Protein AF-A0A5J4Q9B9-F1 (afdb_monomer)

Mean predicted aligned error: 14.21 Å

Foldseek 3Di:
DDDDADAPPAFDWAWDQDLVVRDIDIDGDPHGHHDDDDDDPPPPDCVLVDLDDDPPDCQCPQDVVCNNDDDDDDDDPDDQDCPDPVSVVVVVCLVQPPCCQDPSHDDDDDDDDDDDPPVCCRVCVRPPDPPDDDDDDPHCVRPPHD

pLDDT: mean 73.22, std 17.77, range [39.19, 94.81]

Sequence (146 aa):
MHRVNRSGIDFIKRLWYDKDNKKVTVLTTDHRITHVVGVDFNSLYPSVMSSEPHQFINYTRSSGTANGKMYMCGSQTGKIMGDTDHSKQTILRIINNKKRFTENGQLFIAEVKGHIDQNYINDFINFPPILRNYEFTTDERTIGSY

Structure (mmCIF, N/CA/C/O backbone):
data_AF-A0A5J4Q9B9-F1
#
_entry.id   AF-A0A5J4Q9B9-F1
#
loop_
_atom_site.group_PDB
_atom_site.id
_atom_site.type_symbol
_atom_site.label_atom_id
_atom_site.label_alt_id
_atom_site.label_comp_id
_atom_site.label_asym_id
_atom_site.label_entity_id
_atom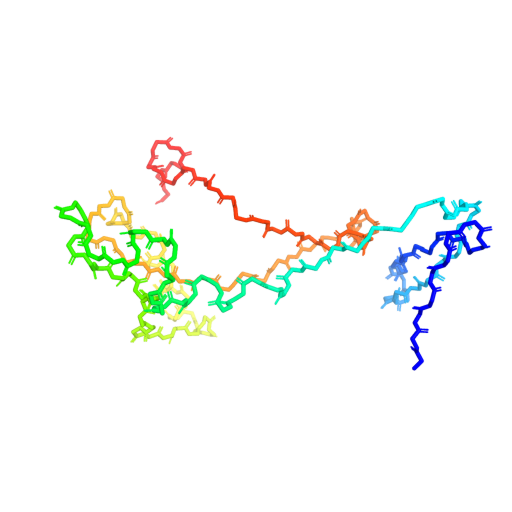_site.label_seq_id
_atom_site.pdbx_PDB_ins_code
_atom_site.Cartn_x
_atom_site.Cartn_y
_atom_site.Cartn_z
_atom_site.occupancy
_atom_site.B_iso_or_equiv
_atom_site.auth_seq_id
_atom_site.auth_comp_id
_atom_site.auth_asym_id
_atom_site.auth_atom_id
_atom_site.pdbx_PDB_model_num
ATOM 1 N N . MET A 1 1 ? 23.596 7.653 -6.089 1.00 39.19 1 MET A N 1
ATOM 2 C CA . MET A 1 1 ? 23.420 7.448 -7.544 1.00 39.19 1 MET A CA 1
ATOM 3 C C . MET A 1 1 ? 21.945 7.656 -7.865 1.00 39.19 1 MET A C 1
ATOM 5 O O . MET A 1 1 ? 21.128 6.861 -7.419 1.00 39.19 1 MET A O 1
ATOM 9 N N . HIS A 1 2 ? 21.585 8.756 -8.530 1.00 45.38 2 HIS A N 1
ATOM 10 C CA . HIS A 1 2 ? 20.193 9.033 -8.902 1.00 45.38 2 HIS A CA 1
ATOM 11 C C . HIS A 1 2 ? 19.848 8.292 -10.197 1.00 45.38 2 HIS A C 1
ATOM 13 O O . HIS A 1 2 ? 20.656 8.260 -11.123 1.00 45.38 2 HIS A O 1
ATOM 19 N N . ARG A 1 3 ? 18.660 7.680 -10.263 1.00 58.72 3 ARG A N 1
ATOM 20 C CA . ARG A 1 3 ? 18.129 7.154 -11.527 1.00 58.72 3 ARG A CA 1
ATOM 21 C C . ARG A 1 3 ? 17.675 8.337 -12.379 1.00 58.72 3 ARG A C 1
ATOM 23 O O . ARG A 1 3 ? 16.940 9.188 -11.891 1.00 58.72 3 ARG A O 1
ATOM 30 N N . VAL A 1 4 ? 18.114 8.376 -13.631 1.00 72.81 4 VAL A N 1
ATOM 31 C CA . VAL A 1 4 ? 17.735 9.400 -14.610 1.00 72.81 4 VAL A CA 1
ATOM 32 C C . VAL A 1 4 ? 16.845 8.735 -15.659 1.00 72.81 4 VAL A C 1
ATOM 34 O O . VAL A 1 4 ? 17.203 7.680 -16.173 1.00 72.81 4 VAL A O 1
ATOM 37 N N . ASN A 1 5 ? 15.690 9.338 -15.943 1.00 77.25 5 ASN A N 1
ATOM 38 C CA . ASN A 1 5 ? 14.768 8.912 -16.996 1.00 77.25 5 ASN A CA 1
ATOM 39 C C . ASN A 1 5 ? 14.532 10.100 -17.935 1.00 77.25 5 ASN A C 1
ATOM 41 O O . ASN A 1 5 ? 13.930 11.093 -17.528 1.00 77.25 5 ASN A O 1
ATOM 45 N N . ARG A 1 6 ? 15.016 10.016 -19.175 1.00 82.81 6 ARG A N 1
ATOM 46 C CA . ARG A 1 6 ? 14.893 11.072 -20.188 1.00 82.81 6 ARG A CA 1
ATOM 47 C C . ARG A 1 6 ? 13.934 10.644 -21.287 1.00 82.81 6 ARG A C 1
ATOM 49 O O . ARG A 1 6 ? 14.120 9.596 -21.909 1.00 82.81 6 ARG A O 1
ATOM 56 N N . SER A 1 7 ? 12.943 11.494 -21.552 1.00 86.94 7 SER A N 1
ATOM 57 C CA . SER A 1 7 ? 12.069 11.336 -22.714 1.00 86.94 7 SER A CA 1
ATOM 58 C C . SER A 1 7 ? 12.885 11.333 -24.011 1.00 86.94 7 SER A C 1
ATOM 60 O O . SER A 1 7 ? 13.879 12.046 -24.138 1.00 86.94 7 SER A O 1
ATOM 62 N N . GLY A 1 8 ? 12.491 10.479 -24.953 1.00 88.38 8 GLY A N 1
ATOM 63 C CA . GLY A 1 8 ? 13.103 10.337 -26.266 1.00 88.38 8 GLY A CA 1
ATOM 64 C C . GLY A 1 8 ? 14.499 9.718 -26.254 1.00 88.38 8 GLY A C 1
ATOM 65 O O . GLY A 1 8 ? 15.087 9.582 -27.320 1.00 88.38 8 GLY A O 1
ATOM 66 N N . ILE A 1 9 ? 15.042 9.327 -25.096 1.00 88.69 9 ILE A N 1
ATOM 67 C CA . ILE A 1 9 ? 16.393 8.759 -24.976 1.00 88.69 9 ILE A CA 1
ATOM 68 C C . ILE A 1 9 ? 16.332 7.410 -24.271 1.00 88.69 9 ILE A C 1
ATOM 70 O O . ILE A 1 9 ? 16.765 6.411 -24.843 1.00 88.69 9 ILE A O 1
ATOM 74 N N . ASP A 1 10 ? 15.774 7.378 -23.062 1.00 89.12 10 ASP A N 1
ATOM 75 C CA . ASP A 1 10 ? 15.768 6.186 -22.223 1.00 89.12 10 ASP A CA 1
ATOM 76 C C . ASP A 1 10 ? 14.519 5.315 -22.475 1.00 89.12 10 ASP A C 1
ATOM 78 O O . ASP A 1 10 ? 13.511 5.748 -23.044 1.00 89.12 10 ASP A O 1
ATOM 82 N N . PHE A 1 11 ? 14.594 4.057 -22.039 1.00 92.19 11 PHE A N 1
ATOM 83 C CA . PHE A 1 11 ? 13.511 3.074 -22.132 1.00 92.19 11 PHE A CA 1
ATOM 84 C C . PHE A 1 11 ? 12.867 2.831 -20.769 1.00 92.19 11 PHE A C 1
ATOM 86 O O . PHE A 1 11 ? 13.551 2.876 -19.739 1.00 92.19 11 PHE A O 1
ATOM 93 N N . ILE A 1 12 ? 11.565 2.532 -20.771 1.00 89.25 12 ILE A N 1
ATOM 94 C CA . ILE A 1 12 ? 10.785 2.298 -19.556 1.00 89.25 12 ILE A CA 1
ATOM 95 C C . ILE A 1 12 ? 11.414 1.144 -18.771 1.00 89.25 12 ILE A C 1
ATOM 97 O O . ILE A 1 12 ? 11.667 0.055 -19.301 1.00 89.25 12 ILE A O 1
ATOM 101 N N . LYS A 1 13 ? 11.672 1.397 -17.487 1.00 88.06 13 LYS A N 1
ATOM 102 C CA . LYS A 1 13 ? 12.155 0.399 -16.534 1.00 88.06 13 LYS A CA 1
ATOM 103 C C . LYS A 1 13 ? 10.973 -0.186 -15.772 1.00 88.06 13 LYS A C 1
ATOM 105 O O . LYS A 1 13 ? 10.126 0.564 -15.297 1.00 88.06 13 LYS A O 1
ATOM 110 N N . ARG A 1 14 ? 10.949 -1.508 -15.623 1.00 88.69 14 ARG A N 1
ATOM 111 C CA . ARG A 1 14 ? 9.906 -2.247 -14.906 1.00 88.69 14 ARG A CA 1
ATOM 112 C C . ARG A 1 14 ? 10.518 -3.006 -13.736 1.00 88.69 14 ARG A C 1
ATOM 114 O O . ARG A 1 14 ? 11.520 -3.697 -13.908 1.00 88.69 14 ARG A O 1
ATOM 121 N N . LEU A 1 15 ? 9.931 -2.878 -12.553 1.00 91.06 15 LEU A N 1
ATOM 122 C CA . LEU A 1 15 ? 10.228 -3.744 -11.420 1.00 91.06 15 LEU A CA 1
ATOM 123 C C . LEU A 1 15 ? 9.625 -5.126 -11.672 1.00 91.06 15 LEU A C 1
ATOM 125 O O . LEU A 1 15 ? 8.480 -5.247 -12.111 1.00 91.06 15 LEU A O 1
ATOM 129 N N . TRP A 1 16 ? 10.410 -6.157 -11.389 1.00 92.38 16 TRP A N 1
ATOM 130 C CA . TRP A 1 16 ? 10.003 -7.548 -11.491 1.00 92.38 16 TRP A CA 1
ATOM 131 C C . TRP A 1 16 ? 10.458 -8.306 -10.253 1.00 92.38 16 TRP A C 1
ATOM 133 O O . TRP A 1 16 ? 11.645 -8.344 -9.926 1.00 92.38 16 TRP A O 1
ATOM 143 N N . TYR A 1 17 ? 9.502 -8.897 -9.559 1.00 93.25 17 TYR A N 1
ATOM 144 C CA . TYR A 1 17 ? 9.717 -9.766 -8.426 1.00 93.25 17 TYR A CA 1
ATOM 145 C C . TYR A 1 17 ? 9.917 -11.209 -8.893 1.00 93.25 17 TYR A C 1
ATOM 147 O O . TYR A 1 17 ? 9.039 -11.822 -9.507 1.00 93.25 17 TYR A O 1
ATOM 155 N N . ASP A 1 18 ? 11.093 -11.737 -8.575 1.00 92.25 18 ASP A N 1
ATOM 156 C CA . ASP A 1 18 ? 11.451 -13.140 -8.710 1.00 92.25 18 ASP A CA 1
ATOM 157 C C . ASP A 1 18 ? 10.986 -13.888 -7.452 1.00 92.25 18 ASP A C 1
ATOM 159 O O . ASP A 1 18 ? 11.486 -13.643 -6.346 1.00 92.25 18 ASP A O 1
ATOM 163 N N . LYS A 1 19 ? 9.999 -14.774 -7.626 1.00 89.88 19 LYS A N 1
ATOM 164 C CA . LYS A 1 19 ? 9.374 -15.520 -6.526 1.00 89.88 19 LYS A CA 1
ATOM 165 C C . LYS A 1 19 ? 10.324 -16.544 -5.905 1.00 89.88 19 LYS A C 1
ATOM 167 O O . LYS A 1 19 ? 10.274 -16.731 -4.689 1.00 89.88 19 LYS A O 1
ATOM 172 N N . ASP A 1 20 ? 11.191 -17.147 -6.714 1.00 92.25 20 ASP A N 1
ATOM 173 C CA . ASP A 1 20 ? 12.084 -18.232 -6.303 1.00 92.25 20 ASP A CA 1
ATOM 174 C C . ASP A 1 20 ? 13.252 -17.671 -5.492 1.00 92.25 20 ASP A C 1
ATOM 176 O O . ASP A 1 20 ? 13.550 -18.126 -4.387 1.00 92.25 20 ASP A O 1
ATOM 180 N N . ASN A 1 21 ? 13.861 -16.595 -5.998 1.00 92.94 21 ASN A N 1
ATOM 181 C CA . ASN A 1 21 ? 14.994 -15.938 -5.348 1.00 92.94 21 ASN A CA 1
ATOM 182 C C . ASN A 1 21 ? 14.576 -14.891 -4.304 1.00 92.94 21 ASN A C 1
ATOM 184 O O . ASN A 1 21 ? 15.438 -14.342 -3.613 1.00 92.94 21 ASN A O 1
ATOM 188 N N . LYS A 1 22 ? 13.271 -14.597 -4.193 1.00 90.88 22 LYS A N 1
ATOM 189 C CA . LYS A 1 22 ? 12.676 -13.568 -3.320 1.00 90.88 22 LYS A CA 1
ATOM 190 C C . LYS A 1 22 ? 13.341 -12.197 -3.483 1.00 90.88 22 LYS A C 1
ATOM 192 O O . LYS A 1 22 ? 13.575 -11.486 -2.505 1.00 90.88 22 LYS A O 1
ATOM 197 N N . LYS A 1 23 ? 13.655 -11.820 -4.724 1.00 92.31 23 LYS A N 1
ATOM 198 C CA . LYS A 1 23 ? 14.370 -10.578 -5.059 1.00 92.31 23 LYS A CA 1
ATOM 199 C C . LYS A 1 23 ? 13.594 -9.748 -6.071 1.00 92.31 23 LYS A C 1
ATOM 201 O O . LYS A 1 23 ? 12.961 -10.276 -6.977 1.00 92.31 23 LYS A O 1
ATOM 206 N N . VAL A 1 24 ? 13.689 -8.428 -5.934 1.00 91.00 24 VAL A N 1
ATOM 207 C CA . VAL A 1 24 ? 13.185 -7.480 -6.933 1.00 91.00 24 VAL A CA 1
ATOM 208 C C . VAL A 1 24 ? 14.327 -7.097 -7.864 1.00 91.00 24 VAL A C 1
ATOM 210 O O . VAL A 1 24 ? 15.394 -6.677 -7.418 1.00 91.00 24 VAL A O 1
ATOM 213 N N . THR A 1 25 ? 14.087 -7.217 -9.161 1.00 92.00 25 THR A N 1
ATOM 214 C CA . THR A 1 25 ? 15.011 -6.832 -10.227 1.00 92.00 25 THR A CA 1
ATOM 215 C C . THR A 1 25 ? 14.405 -5.714 -11.068 1.00 92.00 25 THR A C 1
ATOM 217 O O . THR A 1 25 ? 13.194 -5.488 -11.060 1.00 92.00 25 THR A O 1
ATOM 220 N N . VAL A 1 26 ? 15.260 -4.971 -11.768 1.00 90.31 26 VAL A N 1
ATOM 221 C CA . VAL A 1 26 ? 14.833 -3.926 -12.701 1.00 90.31 26 VAL A CA 1
ATOM 222 C C . VAL A 1 26 ? 15.073 -4.432 -14.111 1.00 90.31 26 VAL A C 1
ATOM 224 O O . VAL A 1 26 ? 16.217 -4.642 -14.508 1.00 90.31 26 VAL A O 1
ATOM 227 N N . LEU A 1 27 ? 14.000 -4.591 -14.872 1.00 91.81 27 LEU A N 1
ATOM 228 C CA . LEU A 1 27 ? 14.047 -4.959 -16.278 1.00 91.81 27 LEU A CA 1
ATOM 229 C C . LEU A 1 27 ? 13.941 -3.704 -17.140 1.00 91.81 27 LEU A C 1
ATOM 231 O O . LEU A 1 27 ? 13.198 -2.772 -16.829 1.00 91.81 27 LEU A O 1
ATOM 235 N N . THR A 1 28 ? 14.693 -3.679 -18.236 1.00 91.44 28 THR A N 1
ATOM 236 C CA . THR A 1 28 ? 14.536 -2.656 -19.273 1.00 91.44 28 THR A CA 1
ATOM 237 C C . THR A 1 28 ? 13.577 -3.195 -20.314 1.00 91.44 28 THR A C 1
ATOM 239 O O . THR A 1 28 ? 13.820 -4.266 -20.860 1.00 91.44 28 THR A O 1
ATOM 242 N N . THR A 1 29 ? 12.486 -2.479 -20.557 1.00 91.25 29 THR A N 1
ATOM 243 C CA . THR A 1 29 ? 11.566 -2.809 -21.649 1.00 91.25 29 THR A CA 1
ATOM 244 C C . THR A 1 29 ? 12.087 -2.237 -22.969 1.00 91.25 29 THR A C 1
ATOM 246 O O . THR A 1 29 ? 12.986 -1.400 -22.985 1.00 91.25 29 THR A O 1
ATOM 249 N N . ASP A 1 30 ? 11.502 -2.665 -24.076 1.00 94.81 30 ASP A N 1
ATOM 250 C CA . ASP A 1 30 ? 11.673 -2.107 -25.422 1.00 94.81 30 ASP A CA 1
ATOM 251 C C . ASP A 1 30 ? 10.823 -0.843 -25.672 1.00 94.81 30 ASP A C 1
ATOM 253 O O . ASP A 1 30 ? 10.902 -0.227 -26.734 1.00 94.81 30 ASP A O 1
ATOM 257 N N . HIS A 1 31 ? 10.046 -0.399 -24.681 1.00 93.00 31 HIS A N 1
ATOM 258 C CA . HIS A 1 31 ? 9.179 0.767 -24.796 1.00 93.00 31 HIS A CA 1
ATOM 259 C C . HIS A 1 31 ? 9.962 2.050 -24.498 1.00 93.00 31 HIS A C 1
ATOM 261 O O . HIS A 1 31 ? 10.457 2.257 -23.384 1.00 93.00 31 HIS A O 1
ATOM 267 N N . ARG A 1 32 ? 10.080 2.936 -25.491 1.00 93.94 32 ARG A N 1
ATOM 268 C CA . ARG A 1 32 ? 10.783 4.216 -25.336 1.00 93.94 32 ARG A CA 1
ATOM 269 C C . ARG A 1 32 ? 9.951 5.195 -24.511 1.00 93.94 32 ARG A C 1
ATOM 271 O O . ARG A 1 32 ? 8.755 5.351 -24.749 1.00 93.94 32 ARG A O 1
ATOM 278 N N . ILE A 1 33 ? 10.582 5.891 -23.568 1.00 89.31 33 ILE A N 1
ATOM 279 C CA . ILE A 1 33 ? 9.909 6.936 -22.789 1.00 89.31 33 ILE A CA 1
ATOM 280 C C . ILE A 1 33 ? 9.589 8.096 -23.733 1.00 89.31 33 ILE A C 1
ATOM 282 O O . ILE A 1 33 ? 10.499 8.680 -24.310 1.00 89.31 33 ILE A O 1
ATOM 286 N N . THR A 1 34 ? 8.315 8.448 -23.886 1.00 91.12 34 THR A N 1
ATOM 287 C CA . THR A 1 34 ? 7.887 9.605 -24.699 1.00 91.12 34 THR A CA 1
ATOM 288 C C . THR A 1 34 ? 7.515 10.812 -23.843 1.00 91.12 34 THR A C 1
ATOM 290 O O . THR A 1 34 ? 7.690 11.951 -24.264 1.00 91.12 34 THR A O 1
ATOM 293 N N . HIS A 1 35 ? 7.052 10.581 -22.617 1.00 84.31 35 HIS A N 1
ATOM 294 C CA . HIS A 1 35 ? 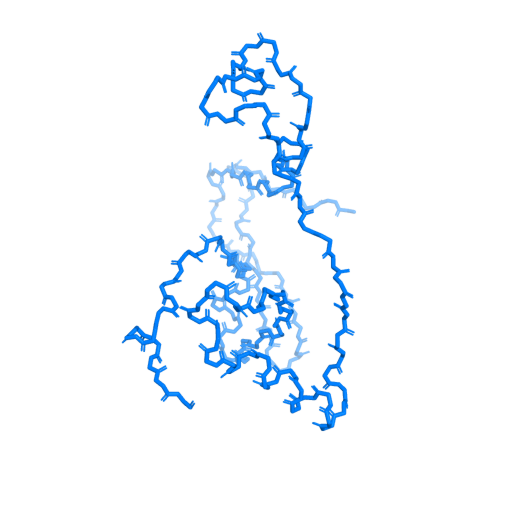6.649 11.615 -21.669 1.00 84.31 35 HIS A CA 1
ATOM 295 C C . HIS A 1 35 ? 7.080 11.201 -20.262 1.00 84.31 35 HIS A C 1
ATOM 297 O O . HIS A 1 35 ? 7.117 10.013 -19.942 1.00 84.31 35 HIS A O 1
ATOM 303 N N . VAL A 1 36 ? 7.412 12.180 -19.421 1.00 78.62 36 VAL A N 1
ATOM 304 C CA . VAL A 1 36 ? 7.741 11.965 -18.007 1.00 78.62 36 VAL A CA 1
ATOM 305 C C . VAL A 1 36 ? 6.750 12.768 -17.181 1.00 78.6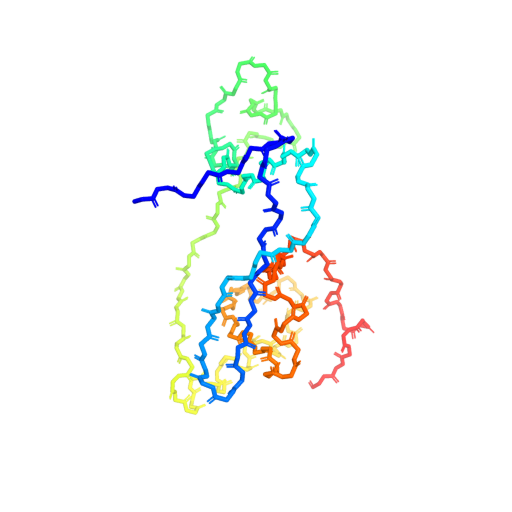2 36 VAL A C 1
ATOM 307 O O . VAL A 1 36 ? 6.628 13.975 -17.367 1.00 78.62 36 VAL A O 1
ATOM 310 N N . VAL A 1 37 ? 6.044 12.093 -16.276 1.00 71.12 37 VAL A N 1
ATOM 311 C CA . VAL A 1 37 ? 5.124 12.722 -15.325 1.00 71.12 37 VAL A CA 1
ATOM 312 C C . VAL A 1 37 ? 5.713 12.560 -13.930 1.00 71.12 37 VAL A C 1
ATOM 314 O O . VAL A 1 37 ? 6.008 11.444 -13.504 1.00 71.12 37 VAL A O 1
ATOM 317 N N . GLY A 1 38 ? 5.900 13.674 -13.226 1.00 65.06 38 GLY A N 1
ATOM 318 C CA . GLY A 1 38 ? 6.225 13.673 -11.804 1.00 65.06 38 GLY A CA 1
ATOM 319 C C . GLY A 1 38 ? 4.937 13.659 -10.991 1.00 65.06 38 GLY A C 1
ATOM 320 O O . GLY A 1 38 ? 4.101 14.541 -11.161 1.00 65.06 38 GLY A O 1
ATOM 321 N N . VAL A 1 39 ? 4.771 12.665 -10.120 1.00 61.34 39 VAL A N 1
ATOM 322 C CA . VAL A 1 39 ? 3.673 12.635 -9.148 1.00 61.34 39 VAL A CA 1
ATOM 323 C C . VAL A 1 39 ? 4.287 12.804 -7.765 1.00 61.34 39 VAL A C 1
ATOM 325 O O . VAL A 1 39 ? 4.949 11.895 -7.269 1.00 61.34 39 VAL A O 1
ATOM 328 N N . ASP A 1 40 ? 4.104 13.985 -7.178 1.00 56.00 40 ASP A N 1
ATOM 329 C CA . ASP A 1 40 ? 4.548 14.302 -5.822 1.00 56.00 40 ASP A CA 1
ATOM 330 C C . ASP A 1 40 ? 3.353 14.265 -4.862 1.00 56.00 40 ASP A C 1
ATOM 332 O O . ASP A 1 40 ? 2.350 14.949 -5.069 1.00 56.00 40 ASP A O 1
ATOM 336 N N . PHE A 1 41 ? 3.467 13.447 -3.818 1.00 51.09 41 PHE A N 1
ATOM 337 C CA . PHE A 1 41 ? 2.460 13.302 -2.765 1.00 51.09 41 PHE A CA 1
ATOM 338 C C . PHE A 1 41 ? 2.798 14.113 -1.504 1.00 51.09 41 PHE A C 1
ATOM 340 O O . PHE A 1 41 ? 1.978 14.176 -0.593 1.00 51.09 41 PHE A O 1
ATOM 347 N N . ASN A 1 42 ? 3.975 14.751 -1.443 1.00 50.31 42 ASN A N 1
ATOM 348 C CA . ASN A 1 42 ? 4.521 15.328 -0.213 1.00 50.31 42 ASN A CA 1
ATOM 349 C C . ASN A 1 42 ? 4.534 16.865 -0.159 1.00 50.31 42 ASN A C 1
ATOM 351 O O . ASN A 1 42 ? 4.970 17.424 0.844 1.00 50.31 42 ASN A O 1
ATOM 355 N N . SER A 1 43 ? 3.989 17.567 -1.154 1.00 45.44 43 SER A N 1
ATOM 356 C CA . SER A 1 43 ? 3.873 19.037 -1.114 1.00 45.44 43 SER A CA 1
ATOM 357 C C . SER A 1 43 ? 2.593 19.570 -0.428 1.00 45.44 43 SER A C 1
ATOM 359 O O . SER A 1 43 ? 2.335 20.770 -0.470 1.00 45.44 43 SER A O 1
ATOM 361 N N . LEU A 1 44 ? 1.784 18.721 0.230 1.00 45.25 44 LEU A N 1
ATOM 362 C CA . LEU A 1 44 ? 0.442 19.083 0.734 1.00 45.25 44 LEU A CA 1
ATOM 363 C C . LEU A 1 44 ? 0.221 18.840 2.242 1.00 45.25 44 LEU A C 1
ATOM 365 O O . LEU A 1 44 ? -0.882 18.503 2.658 1.00 45.25 44 LEU A O 1
ATOM 369 N N . TYR A 1 45 ? 1.244 18.989 3.084 1.00 45.62 45 TYR A N 1
ATOM 370 C CA . TYR A 1 45 ? 1.051 18.922 4.544 1.00 45.62 45 TYR A CA 1
ATOM 371 C C . TYR A 1 45 ? 0.970 20.300 5.233 1.00 45.62 45 TYR A C 1
ATOM 373 O O . TYR A 1 45 ? 0.104 20.461 6.092 1.00 45.62 45 TYR A O 1
ATOM 381 N N . PRO A 1 46 ? 1.729 21.346 4.848 1.00 41.62 46 PRO A N 1
ATOM 382 C CA . PRO A 1 46 ? 1.601 22.647 5.516 1.00 41.62 46 PRO A CA 1
ATOM 383 C C . PRO A 1 46 ? 0.318 23.417 5.164 1.00 41.62 46 PRO A C 1
ATOM 385 O O . PRO A 1 46 ? -0.178 24.170 5.992 1.00 41.62 46 PRO A O 1
ATOM 388 N N . SER A 1 47 ? -0.254 23.229 3.968 1.00 43.09 47 SER A N 1
ATOM 389 C CA . SER A 1 47 ? -1.455 23.967 3.534 1.00 43.09 47 SER A CA 1
ATOM 390 C C . SER A 1 47 ? -2.750 23.463 4.176 1.00 43.09 47 SER A C 1
ATOM 392 O O . SER A 1 47 ? -3.694 24.231 4.326 1.00 43.09 47 SER A O 1
ATOM 394 N N . VAL A 1 48 ? -2.780 22.197 4.604 1.00 43.56 48 VAL A N 1
ATOM 395 C CA . VAL A 1 48 ? -3.901 21.599 5.353 1.00 43.56 48 VAL A CA 1
ATOM 396 C C . VAL A 1 48 ? -3.797 21.915 6.853 1.00 43.56 48 VAL A C 1
ATOM 398 O O . VAL A 1 48 ? -4.803 21.919 7.554 1.00 43.56 48 VAL A O 1
ATOM 401 N N . MET A 1 49 ? -2.594 22.240 7.341 1.00 46.09 49 MET A N 1
ATOM 402 C CA . MET A 1 49 ? -2.317 22.589 8.743 1.00 46.09 49 MET A CA 1
ATOM 403 C C . MET A 1 49 ? -2.153 24.099 8.982 1.00 46.09 49 MET A C 1
ATOM 405 O O . MET A 1 49 ? -1.761 24.510 10.072 1.00 46.09 49 MET A O 1
ATOM 409 N N . SER A 1 50 ? -2.429 24.936 7.979 1.00 41.84 50 SER A N 1
ATOM 410 C CA . SER A 1 50 ? -2.256 26.380 8.097 1.00 41.84 50 SER A CA 1
ATOM 411 C C . SER A 1 50 ? -3.461 27.035 8.761 1.00 41.84 50 SER A C 1
ATOM 413 O O . SER A 1 50 ? -4.382 27.520 8.104 1.00 41.84 50 SER A O 1
ATOM 415 N N . SER A 1 51 ? -3.347 27.140 10.080 1.00 42.22 51 SER A N 1
ATOM 416 C CA . SER A 1 51 ? -3.971 28.149 10.940 1.00 42.22 51 SER A CA 1
ATOM 417 C C . SER A 1 51 ? -3.609 29.588 10.626 1.00 42.22 51 SER A C 1
ATOM 419 O O . SER A 1 51 ? -4.169 30.490 11.244 1.00 42.22 51 SER A O 1
ATOM 421 N N . GLU A 1 52 ? -2.731 29.820 9.650 1.00 41.53 52 GLU A N 1
ATOM 422 C CA . GLU A 1 52 ? -2.370 31.164 9.232 1.00 41.53 52 GLU A CA 1
ATOM 423 C C . GLU A 1 52 ? -3.452 31.783 8.332 1.00 41.53 52 GLU A C 1
ATOM 425 O O . GLU A 1 52 ? -3.827 31.201 7.305 1.00 41.53 52 GLU A O 1
ATOM 430 N N . PRO A 1 53 ? -3.968 32.972 8.692 1.00 47.84 53 PRO A N 1
ATOM 431 C CA . PRO A 1 53 ? -4.942 33.684 7.887 1.00 47.84 53 PRO A CA 1
ATOM 432 C C . PRO A 1 53 ? -4.312 34.133 6.569 1.00 47.84 53 PRO A C 1
ATOM 434 O O . PRO A 1 53 ? -3.431 34.990 6.520 1.00 47.84 53 PRO A O 1
ATOM 437 N N . HIS A 1 54 ? -4.810 33.576 5.471 1.00 48.06 54 HIS A N 1
ATOM 438 C CA . HIS A 1 54 ? -4.362 33.937 4.137 1.00 48.06 54 HIS A CA 1
ATOM 439 C C . HIS A 1 54 ? -5.045 35.240 3.694 1.00 48.06 54 HIS A C 1
ATOM 441 O O . HIS A 1 54 ? -6.273 35.339 3.710 1.00 48.06 54 HIS A O 1
ATOM 447 N N . GLN A 1 55 ? -4.266 36.237 3.260 1.00 49.41 55 GLN A N 1
ATOM 44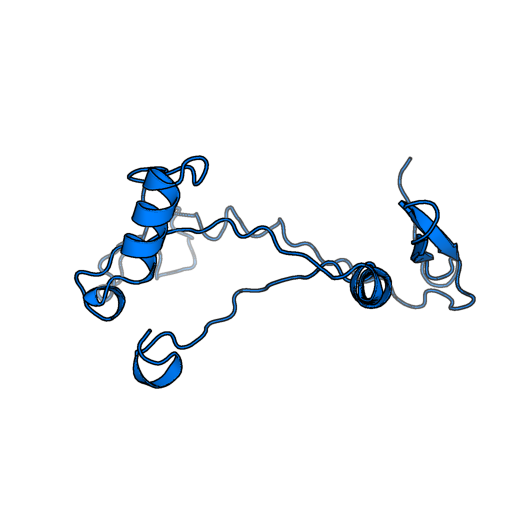8 C CA . GLN A 1 55 ? -4.751 37.604 2.983 1.00 49.41 55 GLN A CA 1
ATOM 449 C C . GLN A 1 55 ? -5.876 37.682 1.932 1.00 49.41 55 GLN A C 1
ATOM 451 O O . GLN A 1 55 ? -6.645 38.639 1.929 1.00 49.41 55 GLN A O 1
ATOM 456 N N . PHE A 1 56 ? -6.002 36.661 1.079 1.00 45.31 56 PHE A N 1
ATOM 457 C CA . PHE A 1 56 ? -7.025 36.565 0.030 1.00 45.31 56 PHE A CA 1
ATOM 458 C C . PHE A 1 56 ? -8.171 35.576 0.329 1.00 45.31 56 PHE A C 1
ATOM 460 O O . PHE A 1 56 ? -9.098 35.475 -0.470 1.00 45.31 56 PHE A O 1
ATOM 467 N N . ILE A 1 57 ? -8.131 34.825 1.441 1.00 44.91 57 ILE A N 1
ATOM 468 C CA . ILE A 1 57 ? -9.134 33.790 1.759 1.00 44.91 57 ILE A CA 1
ATOM 469 C C . ILE A 1 57 ? -9.964 34.244 2.964 1.00 44.91 57 ILE A C 1
ATOM 471 O O . ILE A 1 57 ? -9.567 34.115 4.120 1.00 44.91 57 ILE A O 1
ATOM 475 N N . ASN A 1 58 ? -11.173 34.741 2.696 1.00 43.91 58 ASN A N 1
ATOM 476 C CA . ASN A 1 58 ? -12.097 35.239 3.724 1.00 43.91 58 ASN A CA 1
ATOM 477 C C . ASN A 1 58 ? -12.603 34.157 4.699 1.00 43.91 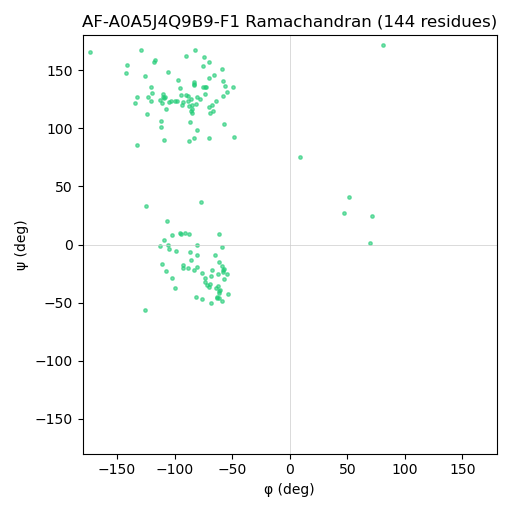58 ASN A C 1
ATOM 479 O O . ASN A 1 58 ? -13.242 34.487 5.686 1.00 43.91 58 ASN A O 1
ATOM 483 N N . TYR A 1 59 ? -12.332 32.872 4.457 1.00 44.53 59 TYR A N 1
ATOM 484 C CA . TYR A 1 59 ? -12.816 31.762 5.291 1.00 44.53 59 TYR A CA 1
ATOM 485 C C . TYR A 1 59 ? -11.834 31.356 6.399 1.00 44.53 59 TYR A C 1
ATOM 487 O O . TYR A 1 59 ? -12.253 30.770 7.391 1.00 44.53 59 TYR A O 1
ATOM 495 N N . THR A 1 60 ? -10.558 31.746 6.291 1.00 48.66 60 THR A N 1
ATOM 496 C CA . THR A 1 60 ? -9.609 31.727 7.422 1.00 48.66 60 THR A CA 1
ATOM 497 C C . THR A 1 60 ? -9.772 32.951 8.330 1.00 48.66 60 THR A C 1
ATOM 499 O O . THR A 1 60 ? -9.208 33.008 9.417 1.00 48.66 60 THR A O 1
ATOM 502 N N . ARG A 1 61 ? -10.577 33.934 7.904 1.00 46.44 61 ARG A N 1
ATOM 503 C CA . ARG A 1 61 ? -10.928 35.137 8.659 1.00 46.44 61 ARG A CA 1
ATOM 504 C C . ARG A 1 61 ? -12.392 35.037 9.077 1.00 46.44 61 ARG A C 1
ATOM 506 O O . ARG A 1 61 ? -13.263 35.417 8.315 1.00 46.44 61 ARG A O 1
ATOM 513 N N . SER A 1 62 ? -12.653 34.461 10.249 1.00 49.75 62 SER A N 1
ATOM 514 C CA . SER A 1 62 ? -13.946 34.465 10.960 1.00 49.75 62 SER A CA 1
ATOM 515 C C . SER A 1 62 ? -15.153 35.031 10.191 1.00 49.75 62 SER A C 1
ATOM 517 O O . SER A 1 62 ? -15.606 36.144 10.456 1.00 49.75 62 SER A O 1
ATOM 519 N N . SER A 1 63 ? -15.681 34.264 9.234 1.00 42.78 63 SER A N 1
ATOM 520 C CA . SER A 1 63 ? -16.985 34.554 8.644 1.00 42.78 63 SER A CA 1
ATOM 521 C C . SER A 1 63 ? -18.051 33.968 9.567 1.00 42.78 63 SER A C 1
ATOM 523 O O . SER A 1 63 ? -17.873 32.875 10.115 1.00 42.78 63 SER A O 1
ATOM 525 N N . GLY A 1 64 ? -19.137 34.715 9.785 1.00 47.78 64 GLY A N 1
ATOM 526 C CA . GLY A 1 64 ? -20.188 34.440 10.778 1.00 47.78 64 GLY A CA 1
ATOM 527 C C . GLY A 1 64 ? -20.963 33.125 10.610 1.00 47.78 64 GLY A C 1
ATOM 528 O O . GLY A 1 64 ? -21.954 32.917 11.297 1.00 47.78 64 GLY A O 1
ATOM 529 N N . THR A 1 65 ? -20.533 32.236 9.713 1.00 44.72 65 THR A N 1
ATOM 530 C CA . THR A 1 65 ? -21.083 30.887 9.525 1.00 44.72 65 THR A CA 1
ATOM 531 C C . THR A 1 65 ? -20.154 29.783 10.046 1.00 44.72 65 THR A C 1
ATOM 533 O O . THR A 1 65 ? -20.642 28.722 10.421 1.00 44.72 65 THR A O 1
ATOM 536 N N . ALA A 1 66 ? -18.842 30.037 10.164 1.00 48.69 66 ALA A N 1
ATOM 537 C CA . ALA A 1 66 ? -17.884 29.167 10.864 1.00 48.69 66 ALA A CA 1
ATOM 538 C C . ALA A 1 66 ? -17.317 29.806 12.152 1.00 48.69 66 ALA A C 1
ATOM 540 O O . ALA A 1 66 ? -16.504 29.190 12.842 1.00 48.69 66 ALA A O 1
ATOM 541 N N . ASN A 1 67 ? -17.710 31.049 12.478 1.00 51.88 67 ASN A N 1
ATOM 542 C CA . ASN A 1 67 ? -17.231 31.838 13.626 1.00 51.88 67 ASN A CA 1
ATOM 543 C C . ASN A 1 67 ? -15.696 31.848 13.808 1.00 51.88 67 ASN A C 1
ATOM 545 O O . ASN A 1 67 ? -15.204 32.009 14.919 1.00 51.88 67 ASN A O 1
ATOM 549 N N . GLY A 1 68 ? -14.916 31.668 12.738 1.00 54.09 68 GLY A N 1
ATOM 550 C CA . GLY A 1 68 ? -13.449 31.649 12.829 1.00 54.09 68 GLY A CA 1
ATOM 551 C C . GLY A 1 68 ? -12.870 30.404 13.493 1.00 54.09 68 GLY A C 1
ATOM 552 O O . GLY A 1 68 ? -11.772 30.462 14.038 1.00 54.09 68 GLY A O 1
ATOM 553 N N . LYS A 1 69 ? -13.592 29.280 13.478 1.00 49.25 69 LYS A N 1
ATOM 554 C CA . LYS A 1 69 ? -13.101 28.027 14.048 1.00 49.25 69 LYS A CA 1
ATOM 555 C C . LYS A 1 69 ? -12.239 27.276 13.045 1.00 49.25 69 LYS A C 1
ATOM 557 O O . LYS A 1 69 ? -12.706 26.876 11.982 1.00 49.25 69 LYS A O 1
ATOM 562 N N . MET A 1 70 ? -10.992 27.046 13.438 1.00 51.78 70 MET A N 1
ATOM 563 C CA . MET A 1 70 ? -10.127 26.070 12.803 1.00 51.78 70 MET A CA 1
ATOM 564 C C . MET A 1 70 ? -10.281 24.712 13.481 1.00 51.78 70 MET A C 1
ATOM 566 O O . MET A 1 70 ? -10.145 24.601 14.699 1.00 51.78 70 MET A O 1
ATOM 570 N N . TYR A 1 71 ? -10.531 23.676 12.688 1.00 50.53 71 TYR A N 1
ATOM 571 C CA . TYR A 1 71 ? -10.551 22.302 13.170 1.00 50.53 71 TYR A CA 1
ATOM 572 C C . TYR A 1 71 ? -9.129 21.744 13.129 1.00 50.53 71 TYR A C 1
ATOM 574 O O . TYR A 1 71 ? -8.584 21.472 12.065 1.00 50.53 71 TYR A O 1
ATOM 582 N N . MET A 1 72 ? -8.518 21.627 14.306 1.00 53.22 72 MET A N 1
ATOM 583 C CA . MET A 1 72 ? -7.214 20.992 14.482 1.00 53.22 72 MET A CA 1
ATOM 584 C C . MET A 1 72 ? -7.348 19.469 14.395 1.00 53.22 72 MET A C 1
ATOM 586 O O . MET A 1 72 ? -8.390 18.908 14.744 1.00 53.22 72 MET A O 1
ATOM 590 N N . CYS A 1 73 ? -6.272 18.791 13.990 1.00 53.78 73 CYS A N 1
ATOM 591 C CA . CYS A 1 73 ? -6.178 17.339 14.107 1.00 53.78 73 CYS A CA 1
ATOM 592 C C . CYS A 1 73 ? -6.435 16.919 15.564 1.00 53.78 73 CYS A C 1
ATOM 594 O O . CYS A 1 73 ? -5.855 17.490 16.490 1.00 53.78 73 CYS A O 1
ATOM 596 N N . GLY A 1 74 ? -7.307 15.928 15.767 1.00 60.69 74 GLY A N 1
ATOM 597 C CA . GLY A 1 74 ? -7.574 15.383 17.097 1.00 60.69 74 GLY A CA 1
ATOM 598 C C . GLY A 1 74 ? -6.302 14.834 17.753 1.00 60.69 74 GLY A C 1
ATOM 599 O O . GLY A 1 74 ? -5.380 14.385 17.070 1.00 60.69 74 GLY A O 1
ATOM 600 N N . SER A 1 75 ? -6.243 14.861 19.083 1.00 62.91 75 SER A N 1
ATOM 601 C CA . SER A 1 75 ? -5.140 14.261 19.834 1.00 62.91 75 SER A CA 1
ATOM 602 C C . SER A 1 75 ? -5.367 12.761 20.029 1.00 62.91 75 SER A C 1
ATOM 604 O O . SER A 1 75 ? -6.479 12.300 20.293 1.00 62.91 75 SER A O 1
ATOM 606 N N . GLN A 1 76 ? -4.297 11.975 19.908 1.00 73.69 76 GLN A N 1
ATOM 607 C CA . GLN A 1 76 ? -4.338 10.558 20.245 1.00 73.69 76 GLN A CA 1
ATOM 608 C C . GLN A 1 76 ? -4.479 10.403 21.766 1.00 73.69 76 GLN A C 1
ATOM 610 O O . GLN A 1 76 ? -3.562 10.730 22.513 1.00 73.69 76 GLN A O 1
ATOM 615 N N . THR A 1 77 ? -5.614 9.880 22.228 1.00 78.62 77 THR A N 1
ATOM 616 C CA . THR A 1 77 ? -5.881 9.654 23.661 1.00 78.62 77 THR A CA 1
ATOM 617 C C . THR A 1 77 ? -5.245 8.371 24.198 1.00 78.62 77 THR A C 1
ATOM 619 O O . THR A 1 77 ? -5.053 8.234 25.403 1.00 78.62 77 THR A O 1
ATOM 622 N N . GLY A 1 78 ? -4.894 7.431 23.318 1.00 82.56 78 GLY A N 1
ATOM 623 C CA . GLY A 1 78 ? -4.238 6.183 23.690 1.00 82.56 78 GLY A CA 1
ATOM 624 C C . GLY A 1 78 ? -3.800 5.351 22.486 1.00 82.56 78 GLY A C 1
ATOM 625 O O . GLY A 1 78 ? -4.216 5.583 21.348 1.00 82.56 78 GLY A O 1
ATOM 626 N N . LYS A 1 79 ? -2.942 4.361 22.746 1.00 86.56 79 LYS A N 1
ATOM 627 C CA . LYS A 1 79 ? -2.478 3.368 21.771 1.00 86.56 79 LYS A CA 1
ATOM 628 C C . LYS A 1 79 ? -2.582 1.982 22.395 1.00 86.56 79 LYS A C 1
ATOM 630 O O . LYS A 1 79 ? -2.043 1.759 23.474 1.00 86.56 79 LYS A O 1
ATOM 635 N N . ILE A 1 80 ? -3.256 1.059 21.715 1.00 85.88 80 ILE A N 1
ATOM 636 C CA . ILE A 1 80 ? -3.341 -0.346 22.126 1.00 85.88 80 ILE A CA 1
ATOM 637 C C . ILE A 1 80 ? -2.553 -1.167 21.110 1.00 85.88 80 ILE A C 1
ATOM 639 O O . ILE A 1 80 ? -2.856 -1.126 19.919 1.00 85.88 80 ILE A O 1
ATOM 643 N N . MET A 1 81 ? -1.543 -1.904 21.574 1.00 88.62 81 MET A N 1
ATOM 644 C CA . MET A 1 81 ? -0.786 -2.837 20.738 1.00 88.62 81 MET A CA 1
ATOM 645 C C . MET A 1 81 ? -1.459 -4.211 20.754 1.00 88.62 81 MET A C 1
ATOM 647 O O . MET A 1 81 ? -1.729 -4.763 21.822 1.00 88.62 81 MET A O 1
ATOM 651 N N . GLY A 1 82 ? -1.740 -4.777 19.581 1.00 85.12 82 GLY A N 1
ATOM 652 C CA . GLY A 1 82 ? -2.418 -6.070 19.410 1.00 85.12 82 GLY A CA 1
ATOM 653 C C . GLY A 1 82 ? -1.530 -7.294 19.664 1.00 85.12 82 GLY A C 1
ATOM 654 O O . GLY A 1 82 ? -1.660 -8.290 18.956 1.00 85.12 82 GLY A O 1
ATOM 655 N N . ASP A 1 83 ? -0.621 -7.219 20.635 1.00 89.62 83 ASP A N 1
ATOM 656 C CA . ASP A 1 83 ? 0.452 -8.205 20.825 1.00 89.62 83 ASP A CA 1
ATOM 657 C C . ASP A 1 83 ? 0.023 -9.386 21.715 1.00 89.62 83 ASP A C 1
ATOM 659 O O . ASP A 1 83 ? 0.611 -10.463 21.651 1.00 89.62 83 ASP A O 1
ATOM 663 N N . THR A 1 84 ? -1.035 -9.212 22.514 1.00 94.00 84 THR A N 1
AT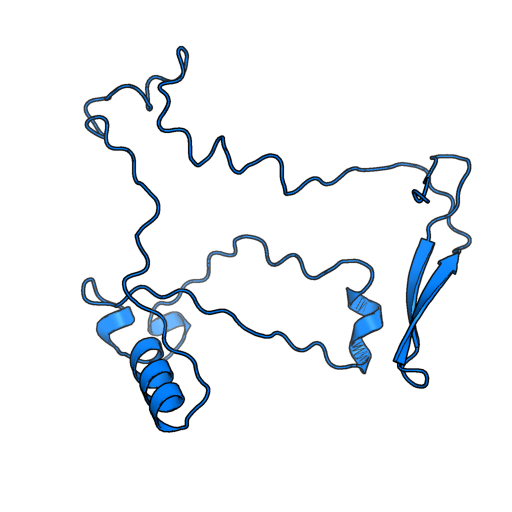OM 664 C CA . THR A 1 84 ? -1.595 -10.235 23.414 1.00 94.00 84 THR A CA 1
ATOM 665 C C . THR A 1 84 ? -3.032 -10.568 23.024 1.00 94.00 84 THR A C 1
ATOM 667 O O . THR A 1 84 ? -3.725 -9.743 22.428 1.00 94.00 84 THR A O 1
ATOM 670 N N . ASP A 1 85 ? -3.530 -11.747 23.395 1.00 93.50 85 ASP A N 1
ATOM 671 C CA . ASP A 1 85 ? -4.923 -12.113 23.099 1.00 93.50 85 ASP A CA 1
ATOM 672 C C . ASP A 1 85 ? -5.924 -11.173 23.780 1.00 93.50 85 ASP A C 1
ATOM 674 O O . ASP A 1 85 ? -6.923 -10.783 23.177 1.00 93.50 85 ASP A O 1
ATOM 678 N N . HIS A 1 86 ? -5.609 -10.713 24.993 1.00 93.19 86 HIS A N 1
ATOM 679 C CA . HIS A 1 86 ? -6.422 -9.727 25.697 1.00 93.19 86 HIS A CA 1
ATOM 680 C C . HIS A 1 86 ? -6.490 -8.384 24.950 1.00 93.19 86 HIS A C 1
ATOM 682 O O . HIS A 1 86 ? -7.571 -7.807 24.784 1.00 93.19 86 HIS A O 1
ATOM 688 N N . SER A 1 87 ? -5.355 -7.882 24.453 1.00 91.19 87 SER A N 1
ATOM 689 C CA . SER A 1 87 ? -5.333 -6.619 23.711 1.00 91.19 87 SER A CA 1
ATOM 690 C C . SER A 1 87 ? -6.006 -6.742 22.343 1.00 91.19 87 SER A C 1
ATOM 692 O O . SER A 1 87 ? -6.750 -5.841 21.958 1.00 91.19 87 SER A O 1
ATOM 694 N N . LYS A 1 88 ? -5.864 -7.880 21.650 1.00 90.25 88 LYS A N 1
ATOM 695 C CA . LYS A 1 88 ? -6.607 -8.180 20.412 1.00 90.25 88 LYS A CA 1
ATOM 696 C C . LYS A 1 88 ? -8.118 -8.212 20.637 1.00 90.25 88 LYS A C 1
ATOM 698 O O . LYS A 1 88 ? -8.853 -7.588 19.876 1.00 90.25 88 LYS A O 1
ATOM 703 N N . GLN A 1 89 ? -8.589 -8.880 21.692 1.00 92.25 89 GLN A N 1
ATOM 704 C CA . GLN A 1 89 ? -10.014 -8.895 22.044 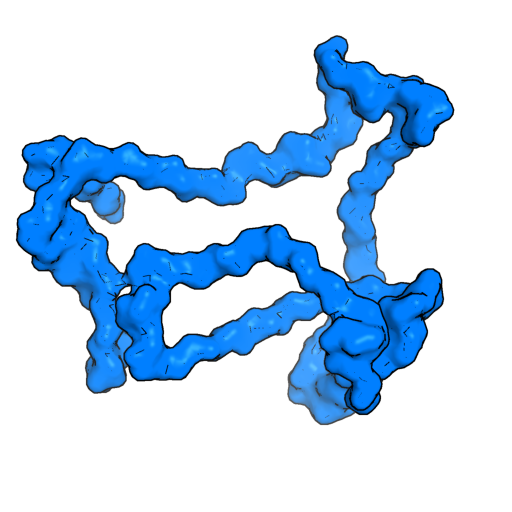1.00 92.25 89 GLN A CA 1
ATOM 705 C C . GLN A 1 89 ? -10.532 -7.491 22.367 1.00 92.25 89 GLN A C 1
ATOM 707 O O . GLN A 1 89 ? -11.626 -7.122 21.942 1.00 92.25 89 GLN A O 1
ATOM 712 N N . THR A 1 90 ? -9.732 -6.681 23.063 1.00 90.31 90 THR A N 1
ATOM 713 C CA . THR A 1 90 ? -10.072 -5.282 23.354 1.00 90.31 90 THR A CA 1
ATOM 714 C C . THR A 1 90 ? -10.191 -4.456 22.071 1.00 90.31 90 THR A C 1
ATOM 716 O O . THR A 1 90 ? -11.181 -3.748 21.895 1.00 90.31 90 THR A O 1
ATOM 719 N N . ILE A 1 91 ? -9.237 -4.588 21.142 1.00 89.06 91 ILE A N 1
ATOM 720 C CA . ILE A 1 91 ? -9.277 -3.929 19.827 1.00 89.06 91 ILE A CA 1
ATOM 721 C C . ILE A 1 91 ? -10.535 -4.345 19.053 1.00 89.06 91 ILE A C 1
ATOM 723 O O . ILE A 1 91 ? -11.277 -3.482 18.587 1.00 89.06 91 ILE A O 1
ATOM 727 N N . LEU A 1 92 ? -10.828 -5.647 18.973 1.00 88.50 92 LEU A N 1
ATOM 728 C CA . LEU A 1 92 ? -12.029 -6.154 18.299 1.00 88.50 92 LEU A CA 1
ATOM 729 C C . LEU A 1 92 ? -13.314 -5.615 18.935 1.00 88.50 92 LEU A C 1
ATOM 731 O O . LEU A 1 92 ? -14.244 -5.252 18.219 1.00 88.50 92 LEU A O 1
ATOM 735 N N . ARG A 1 93 ? -13.362 -5.500 20.267 1.00 88.88 93 ARG A N 1
ATOM 736 C CA . ARG A 1 93 ? -14.506 -4.921 20.981 1.00 88.88 93 ARG A CA 1
ATOM 737 C C . ARG A 1 93 ? -14.718 -3.448 20.638 1.00 88.88 93 ARG A C 1
ATOM 739 O O . ARG A 1 93 ? -15.867 -3.029 20.555 1.00 88.88 93 ARG A O 1
ATOM 746 N N . ILE A 1 94 ? -13.648 -2.674 20.447 1.00 87.06 94 ILE A N 1
ATOM 747 C CA . ILE A 1 94 ? -13.731 -1.269 20.017 1.00 87.06 94 ILE A CA 1
ATOM 748 C C . ILE A 1 94 ? -14.244 -1.194 18.574 1.00 87.06 94 ILE A C 1
ATOM 750 O O . ILE A 1 94 ? -15.224 -0.498 18.316 1.00 87.06 94 ILE A O 1
ATOM 754 N N . ILE A 1 95 ? -13.641 -1.959 17.656 1.00 84.75 95 ILE A N 1
ATOM 755 C CA . ILE A 1 95 ? -13.986 -1.963 16.222 1.00 84.75 95 ILE A CA 1
ATOM 756 C C . ILE A 1 95 ? -15.441 -2.401 15.989 1.00 84.75 95 ILE A C 1
ATOM 758 O O . ILE A 1 95 ? -16.153 -1.809 15.173 1.00 84.75 95 ILE A O 1
ATOM 762 N N . ASN A 1 96 ? -15.897 -3.427 16.711 1.00 84.88 96 ASN A N 1
ATOM 763 C CA . ASN A 1 96 ? -17.231 -4.014 16.553 1.00 84.88 96 ASN A CA 1
ATOM 764 C C . ASN A 1 96 ? -18.271 -3.437 17.521 1.00 84.88 96 ASN A C 1
ATOM 766 O O . ASN A 1 96 ? -19.388 -3.945 17.613 1.00 84.88 96 ASN A O 1
ATOM 770 N N . ASN A 1 97 ? -17.942 -2.371 18.253 1.00 86.44 97 ASN A N 1
ATOM 771 C CA . ASN A 1 97 ? -18.903 -1.743 19.146 1.00 86.44 97 ASN A CA 1
ATOM 772 C C . ASN A 1 97 ? -20.073 -1.162 18.339 1.00 86.44 97 ASN A C 1
ATOM 774 O O . ASN A 1 97 ? -19.866 -0.293 17.496 1.00 86.44 97 ASN A O 1
ATOM 778 N N . LYS A 1 98 ? -21.315 -1.560 18.642 1.00 85.19 98 LYS A N 1
ATOM 779 C CA . LYS A 1 98 ? -22.522 -1.033 17.973 1.00 85.19 98 LYS A CA 1
ATOM 780 C C . LYS A 1 98 ? -22.674 0.485 18.093 1.00 85.19 98 LYS A C 1
ATOM 782 O O . LYS A 1 98 ? -23.279 1.111 17.229 1.00 85.19 98 LYS A O 1
ATOM 787 N N . LYS A 1 99 ? -22.064 1.101 19.115 1.00 86.50 99 LYS A N 1
ATOM 788 C CA . LYS A 1 99 ? -22.011 2.564 19.248 1.00 86.50 99 LYS A CA 1
ATOM 789 C C . LYS A 1 99 ? -21.287 3.250 18.085 1.00 86.50 99 LYS A C 1
ATOM 791 O O . LYS A 1 99 ? -21.476 4.449 17.929 1.00 86.50 99 LYS A O 1
ATOM 796 N N . ARG A 1 100 ? -20.522 2.524 17.253 1.00 82.00 100 ARG A N 1
ATOM 797 C CA . ARG A 1 100 ? -19.845 3.054 16.053 1.00 82.00 100 ARG A CA 1
ATOM 798 C C . ARG A 1 100 ? -20.789 3.708 15.039 1.00 82.00 100 ARG A C 1
ATOM 800 O O . ARG A 1 100 ? -20.336 4.524 14.252 1.00 82.00 100 ARG A O 1
ATOM 807 N N . PHE A 1 101 ? -22.081 3.378 15.081 1.00 81.19 101 PHE A N 1
ATOM 808 C CA . PHE A 1 101 ? -23.115 3.983 14.233 1.00 81.19 101 PHE A CA 1
ATOM 809 C C . PHE A 1 101 ? -23.850 5.155 14.910 1.00 81.19 101 PHE A C 1
ATOM 811 O O . PHE A 1 101 ? -24.883 5.604 14.424 1.00 81.19 101 PHE A O 1
ATOM 818 N N . THR A 1 102 ? -23.367 5.622 16.065 1.00 83.44 102 THR A N 1
ATOM 819 C CA . THR A 1 102 ? -23.994 6.676 16.876 1.00 83.44 102 THR A CA 1
ATOM 820 C C . THR A 1 102 ? -22.978 7.761 17.227 1.00 83.44 102 THR A C 1
ATOM 822 O O . THR A 1 102 ? -21.773 7.537 17.143 1.00 83.44 102 THR A O 1
ATOM 825 N N . GLU A 1 103 ? -23.449 8.904 17.727 1.00 79.25 103 GLU A N 1
ATOM 826 C CA . GLU A 1 103 ? -22.598 9.990 18.249 1.00 79.25 103 GLU A CA 1
ATOM 827 C C . GLU A 1 103 ? -21.682 9.569 19.414 1.00 79.25 103 GLU A C 1
ATOM 829 O O . GLU A 1 103 ? -20.681 10.220 19.690 1.00 79.25 103 GLU A O 1
ATOM 834 N N . ASN A 1 104 ? -21.988 8.445 20.071 1.00 81.50 104 ASN A N 1
ATOM 835 C CA . ASN A 1 104 ? -21.198 7.883 21.168 1.00 81.50 104 ASN A CA 1
ATOM 836 C C . ASN A 1 104 ? -20.120 6.888 20.692 1.00 81.50 104 ASN A C 1
ATOM 838 O O . ASN A 1 104 ? -19.557 6.147 21.506 1.00 81.50 104 ASN A O 1
ATOM 842 N N . GLY A 1 105 ? -19.888 6.794 19.381 1.00 80.12 105 GLY A N 1
ATOM 843 C CA . GLY A 1 105 ? -18.869 5.939 18.783 1.00 80.12 105 GLY A CA 1
ATOM 844 C C . GLY A 1 105 ? -17.454 6.441 19.064 1.00 80.12 105 GLY A C 1
ATOM 845 O O . GLY A 1 105 ? -17.191 7.640 19.078 1.00 80.12 105 GLY A O 1
ATOM 846 N N . GLN A 1 106 ? -16.518 5.517 19.277 1.00 80.88 106 GLN A N 1
ATOM 847 C CA . GLN A 1 106 ? -15.111 5.864 19.454 1.00 80.88 106 GLN A CA 1
ATOM 848 C C . GLN A 1 106 ? -14.425 5.968 18.087 1.00 80.88 106 GLN A C 1
ATOM 850 O O . GLN A 1 106 ? -14.436 5.007 17.319 1.00 80.88 106 GLN A O 1
ATOM 855 N N . LEU A 1 107 ? -13.795 7.111 17.805 1.00 77.81 107 LEU A N 1
ATOM 856 C CA . LEU A 1 107 ? -12.913 7.260 16.649 1.00 77.81 107 LEU A CA 1
ATOM 857 C C . LEU A 1 107 ? -11.582 6.554 16.929 1.00 77.81 107 LEU A C 1
ATOM 859 O O . LEU A 1 107 ? -11.004 6.696 18.009 1.00 77.81 107 LEU A O 1
ATOM 863 N N . PHE A 1 108 ? -11.079 5.808 15.952 1.00 77.81 108 PHE A N 1
ATOM 864 C CA . PHE A 1 108 ? -9.782 5.150 16.037 1.00 77.81 108 PHE A CA 1
ATOM 865 C C . PHE A 1 108 ? -9.059 5.216 14.694 1.00 77.81 108 PHE A C 1
ATOM 867 O O . PHE A 1 108 ? -9.680 5.299 13.637 1.00 77.81 108 PHE A O 1
ATOM 874 N N . ILE A 1 109 ? -7.731 5.154 14.753 1.00 76.94 109 ILE A N 1
ATOM 875 C CA . ILE A 1 109 ? -6.867 4.976 13.588 1.00 76.94 109 ILE A CA 1
ATOM 876 C C . ILE A 1 109 ? -6.299 3.566 13.685 1.00 76.94 109 ILE A C 1
ATOM 878 O O . ILE A 1 109 ? -5.737 3.194 14.717 1.00 76.94 109 ILE A O 1
ATOM 882 N N . ALA A 1 110 ? -6.463 2.782 12.624 1.00 73.44 110 ALA A N 1
ATOM 883 C CA . ALA A 1 110 ? -5.910 1.442 12.531 1.00 73.44 110 ALA A CA 1
ATOM 884 C C . ALA A 1 110 ? -4.754 1.433 11.531 1.00 73.44 110 ALA A C 1
ATOM 886 O O . ALA A 1 110 ? -4.910 1.840 10.381 1.00 73.44 110 ALA A O 1
ATOM 887 N N . GLU A 1 111 ? -3.599 0.938 11.966 1.00 74.12 111 GLU A N 1
ATOM 888 C CA . GLU A 1 111 ? -2.532 0.550 11.053 1.00 74.12 111 GLU A CA 1
ATOM 889 C C . GLU A 1 111 ? -2.802 -0.888 10.607 1.00 74.12 111 GLU A C 1
ATOM 891 O O . GLU A 1 111 ? -2.797 -1.816 11.418 1.00 74.12 111 GLU A O 1
ATOM 896 N N . VAL A 1 112 ? -3.075 -1.069 9.317 1.00 70.56 112 VAL A N 1
ATOM 897 C CA . VAL A 1 112 ? -3.373 -2.381 8.741 1.00 70.56 112 VAL A CA 1
ATOM 898 C C . VAL A 1 112 ? -2.158 -2.851 7.956 1.00 70.56 112 VAL A C 1
ATOM 900 O O . VAL A 1 112 ? -1.713 -2.184 7.023 1.00 70.56 112 VAL A O 1
ATOM 903 N N . LYS A 1 113 ? -1.618 -4.019 8.309 1.00 73.25 113 LYS A N 1
ATOM 904 C CA . LYS A 1 113 ? -0.588 -4.669 7.496 1.00 73.25 113 LYS A CA 1
ATOM 905 C C . LYS A 1 113 ? -1.269 -5.393 6.343 1.00 73.25 113 LYS A C 1
ATOM 907 O O . LYS A 1 113 ? -1.795 -6.489 6.519 1.00 73.25 113 LYS A O 1
ATOM 912 N N . GLY A 1 114 ? -1.285 -4.754 5.178 1.00 73.12 114 GLY A N 1
ATOM 913 C CA . GLY A 1 114 ? -1.738 -5.386 3.944 1.00 73.12 114 GLY A CA 1
ATOM 914 C C . GLY A 1 114 ? -0.809 -6.529 3.532 1.00 73.12 114 GLY A C 1
ATOM 915 O O . GLY A 1 114 ? 0.405 -6.460 3.727 1.00 73.12 114 GLY A O 1
ATOM 916 N N . HIS A 1 115 ? -1.381 -7.572 2.941 1.00 81.56 115 HIS A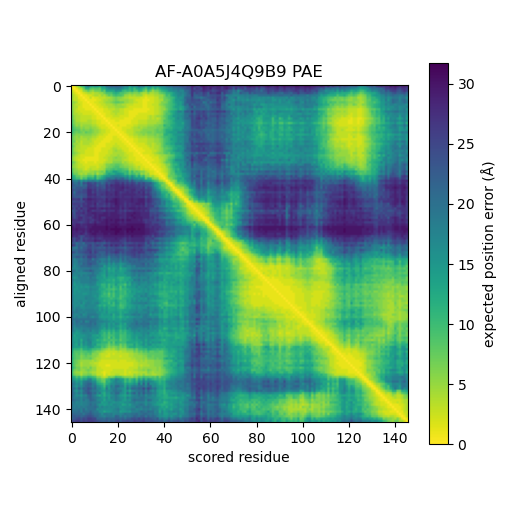 N 1
ATOM 917 C CA . HIS A 1 115 ? -0.644 -8.652 2.299 1.00 81.56 115 HIS A CA 1
ATOM 918 C C . HIS A 1 115 ? -1.104 -8.750 0.846 1.00 81.56 115 HIS A C 1
ATOM 920 O O . HIS A 1 115 ? -2.301 -8.844 0.583 1.00 81.56 115 HIS A O 1
ATOM 926 N N . ILE A 1 116 ? -0.154 -8.717 -0.085 1.00 82.75 116 ILE A N 1
ATOM 927 C CA . ILE A 1 116 ? -0.393 -9.090 -1.477 1.00 82.75 116 ILE A CA 1
ATOM 928 C C . ILE A 1 116 ? 0.130 -10.512 -1.610 1.00 82.75 116 ILE A C 1
ATOM 930 O O . ILE A 1 116 ? 1.299 -10.764 -1.305 1.00 82.75 116 ILE A O 1
ATOM 934 N N . ASP A 1 117 ? -0.734 -11.425 -2.046 1.00 86.88 117 ASP A N 1
ATOM 935 C CA . ASP A 1 117 ? -0.321 -12.793 -2.332 1.00 86.88 117 ASP A CA 1
ATOM 936 C C . ASP A 1 117 ? 0.823 -12.770 -3.355 1.00 86.88 117 ASP A C 1
ATOM 938 O O . ASP A 1 117 ? 0.816 -12.001 -4.323 1.00 86.88 117 ASP A O 1
ATOM 942 N N . GLN A 1 118 ? 1.840 -13.600 -3.108 1.00 87.94 118 GLN A N 1
ATOM 943 C CA . GLN A 1 118 ? 3.091 -13.598 -3.860 1.00 87.94 118 GLN A CA 1
ATOM 944 C C . GLN A 1 118 ? 2.865 -13.757 -5.371 1.00 87.94 118 GLN A C 1
ATOM 946 O O . GLN A 1 118 ? 3.675 -13.290 -6.177 1.00 87.94 118 GLN A O 1
ATOM 951 N N . ASN A 1 119 ? 1.747 -14.372 -5.765 1.00 89.56 119 ASN A N 1
ATOM 952 C CA . ASN A 1 119 ? 1.374 -14.557 -7.152 1.00 89.56 119 ASN A CA 1
ATOM 953 C C . ASN A 1 119 ? 1.006 -13.279 -7.891 1.00 89.56 119 ASN A C 1
ATOM 955 O O . ASN A 1 119 ? 1.260 -13.221 -9.091 1.00 89.56 119 ASN A O 1
ATOM 959 N N . TYR A 1 120 ? 0.531 -12.266 -7.173 1.00 88.75 120 TYR A N 1
ATOM 960 C CA . TYR A 1 120 ? 0.050 -11.006 -7.735 1.00 88.75 120 TYR A CA 1
ATOM 961 C C . TYR A 1 120 ? 1.024 -9.842 -7.524 1.00 88.75 120 TYR A C 1
ATOM 963 O O . TYR A 1 120 ? 0.770 -8.729 -7.973 1.00 88.75 120 TYR A O 1
ATOM 971 N N . ILE A 1 121 ? 2.169 -10.060 -6.861 1.00 89.31 121 ILE A N 1
ATOM 972 C CA . ILE A 1 121 ? 3.149 -8.988 -6.608 1.00 89.31 121 ILE A CA 1
ATOM 973 C C . ILE A 1 121 ? 3.549 -8.284 -7.909 1.00 89.31 121 ILE A C 1
ATOM 975 O O . ILE A 1 121 ? 3.613 -7.060 -7.937 1.00 89.31 121 ILE A O 1
ATOM 979 N N . ASN A 1 122 ? 3.781 -9.025 -8.996 1.00 90.50 122 ASN A N 1
ATOM 980 C CA . ASN A 1 122 ? 4.200 -8.432 -10.270 1.00 90.50 122 ASN A CA 1
ATOM 981 C C . ASN A 1 122 ? 3.130 -7.561 -10.942 1.00 90.50 122 ASN A C 1
ATOM 983 O O . ASN A 1 122 ? 3.494 -6.666 -11.707 1.00 90.50 122 ASN A O 1
ATOM 987 N N . ASP A 1 123 ? 1.857 -7.759 -10.603 1.00 88.69 123 ASP A N 1
ATOM 988 C CA . ASP A 1 123 ? 0.748 -6.954 -11.120 1.00 88.69 123 ASP A CA 1
ATOM 989 C C . ASP A 1 123 ? 0.735 -5.560 -10.476 1.00 88.69 123 ASP A C 1
ATOM 991 O O . ASP A 1 123 ? 0.412 -4.567 -11.125 1.00 88.69 123 ASP A O 1
ATOM 995 N N . PHE A 1 124 ? 1.166 -5.467 -9.212 1.00 85.44 124 PHE A N 1
ATOM 996 C CA . PHE A 1 124 ? 1.084 -4.242 -8.412 1.00 85.44 124 PHE A CA 1
ATOM 997 C C . PHE A 1 124 ? 2.442 -3.592 -8.113 1.00 85.44 124 PHE A C 1
ATOM 999 O O . PHE A 1 124 ? 2.501 -2.418 -7.771 1.00 85.44 124 PHE A O 1
ATOM 1006 N N . ILE A 1 125 ? 3.572 -4.287 -8.263 1.00 86.00 125 ILE A N 1
ATOM 1007 C CA . ILE A 1 125 ? 4.893 -3.761 -7.859 1.00 86.00 125 ILE A CA 1
ATOM 1008 C C . ILE A 1 125 ? 5.317 -2.500 -8.628 1.00 86.00 125 ILE A C 1
ATOM 1010 O O . ILE A 1 125 ? 6.104 -1.699 -8.128 1.00 86.00 125 ILE A O 1
ATOM 1014 N N . ASN A 1 126 ? 4.796 -2.309 -9.841 1.00 82.06 126 ASN A N 1
ATOM 1015 C CA . ASN A 1 126 ? 5.086 -1.140 -10.677 1.00 82.06 126 ASN A CA 1
ATOM 1016 C C . ASN A 1 126 ? 4.186 0.065 -10.373 1.00 82.06 126 ASN A C 1
ATOM 1018 O O . ASN A 1 126 ? 4.504 1.180 -10.781 1.00 82.06 126 ASN A O 1
ATOM 1022 N N . PHE A 1 127 ? 3.105 -0.156 -9.629 1.00 74.62 127 PHE A N 1
ATOM 1023 C CA . PHE A 1 127 ? 2.203 0.869 -9.130 1.00 74.62 127 PHE A CA 1
ATOM 1024 C C . PHE A 1 127 ? 1.959 0.576 -7.653 1.00 74.62 127 PHE A C 1
ATOM 1026 O O . PHE A 1 127 ? 0.998 -0.132 -7.343 1.00 74.62 127 PHE A O 1
ATOM 1033 N N . PRO A 1 128 ? 2.831 1.062 -6.742 1.00 59.56 128 PRO A N 1
ATOM 1034 C CA . PRO A 1 128 ? 2.649 0.802 -5.319 1.00 59.56 128 PRO A CA 1
ATOM 1035 C C . PRO A 1 128 ? 1.204 1.144 -4.954 1.00 59.56 128 PRO A C 1
ATOM 1037 O O . PRO A 1 128 ? 0.713 2.160 -5.448 1.00 59.56 128 PRO A O 1
ATOM 1040 N N . PRO A 1 129 ? 0.499 0.307 -4.176 1.00 56.38 129 PRO A N 1
ATOM 1041 C CA . PRO A 1 129 ? -0.913 0.514 -3.900 1.00 56.38 129 PRO A CA 1
ATOM 1042 C C . PRO A 1 129 ? -1.106 1.894 -3.276 1.00 56.38 129 PRO A C 1
ATOM 1044 O O . PRO A 1 129 ? -0.797 2.121 -2.108 1.00 56.38 129 PRO A O 1
ATOM 1047 N N . ILE A 1 130 ? -1.599 2.836 -4.080 1.00 54.81 130 ILE A N 1
ATOM 1048 C CA . ILE A 1 130 ? -2.001 4.146 -3.598 1.00 54.81 130 ILE A CA 1
ATOM 1049 C C . ILE A 1 130 ? -3.449 3.983 -3.161 1.00 54.81 130 ILE A C 1
ATOM 1051 O O . ILE A 1 130 ? -4.381 4.172 -3.945 1.00 54.81 130 ILE A O 1
ATOM 1055 N N . LEU A 1 131 ? -3.640 3.612 -1.899 1.00 55.53 131 LEU A N 1
ATOM 1056 C CA . LEU A 1 131 ? -4.926 3.801 -1.247 1.00 55.53 131 LEU A CA 1
ATOM 1057 C C . LEU A 1 131 ? -5.093 5.311 -1.046 1.00 55.53 131 LEU A C 1
ATOM 1059 O O . LEU A 1 131 ? -4.577 5.888 -0.093 1.00 55.53 131 LEU A O 1
ATOM 1063 N N . ARG A 1 132 ? -5.722 5.975 -2.020 1.00 49.31 132 ARG A N 1
ATOM 1064 C CA . ARG A 1 132 ? -6.151 7.373 -1.877 1.00 49.31 132 A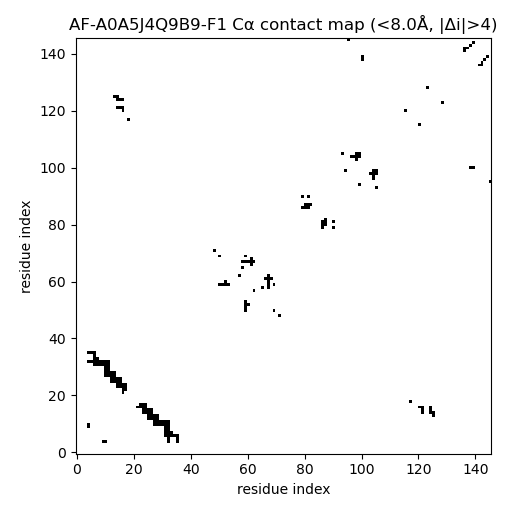RG A CA 1
ATOM 1065 C C . ARG A 1 132 ? -7.381 7.418 -0.975 1.00 49.31 132 ARG A C 1
ATOM 1067 O O . ARG A 1 132 ? -8.018 6.392 -0.788 1.00 49.31 132 ARG A O 1
ATOM 1074 N N . ASN A 1 133 ? -7.685 8.588 -0.418 1.00 52.75 133 ASN A N 1
ATOM 1075 C CA . ASN A 1 133 ? -8.854 8.843 0.429 1.00 52.75 133 ASN A CA 1
ATOM 1076 C C . ASN A 1 133 ? -10.135 8.295 -0.224 1.00 52.75 133 ASN A C 1
ATOM 1078 O O . ASN A 1 133 ? -10.749 8.966 -1.050 1.00 52.75 133 ASN A O 1
ATOM 1082 N N . TYR A 1 134 ? -10.502 7.061 0.111 1.00 59.00 134 TYR A N 1
ATOM 1083 C CA . TYR A 1 134 ? -11.756 6.457 -0.298 1.00 59.00 134 TYR A CA 1
ATOM 1084 C C . TYR A 1 134 ? -12.747 6.707 0.822 1.00 59.00 134 TYR A C 1
ATOM 1086 O O . TYR A 1 134 ? -12.535 6.279 1.956 1.00 59.00 134 TYR A O 1
ATOM 1094 N N . GLU A 1 135 ? -13.826 7.401 0.495 1.00 64.19 135 GLU A N 1
ATOM 1095 C CA . GLU A 1 135 ? -15.000 7.432 1.348 1.00 64.19 135 GLU A CA 1
ATOM 1096 C C . GLU A 1 135 ? -15.802 6.168 1.063 1.00 64.19 135 GLU A C 1
ATOM 1098 O O . GLU A 1 135 ? -16.189 5.891 -0.073 1.00 64.19 135 GLU A O 1
ATOM 1103 N N . PHE A 1 136 ? -16.001 5.365 2.097 1.00 73.62 136 PHE A N 1
ATOM 1104 C CA . PHE A 1 136 ? -16.846 4.185 2.046 1.00 73.62 136 PHE A CA 1
ATOM 1105 C C . PHE A 1 136 ? -17.949 4.342 3.086 1.00 73.62 136 PHE A C 1
ATOM 1107 O O . PHE A 1 136 ? -17.701 4.758 4.219 1.00 73.62 136 PHE A O 1
ATOM 1114 N N . THR A 1 137 ? -19.180 4.018 2.697 1.00 79.44 137 THR A N 1
ATOM 1115 C CA . THR A 1 137 ? -20.324 4.053 3.605 1.00 79.44 137 THR A CA 1
ATOM 1116 C C . THR A 1 137 ? -20.198 2.918 4.613 1.00 79.44 137 THR A C 1
ATOM 1118 O O . THR A 1 137 ? -20.175 1.744 4.250 1.00 79.44 137 THR A O 1
ATOM 1121 N N . THR A 1 138 ? -20.107 3.270 5.893 1.00 73.75 138 THR A N 1
ATOM 1122 C CA . THR A 1 138 ? -19.952 2.320 7.001 1.00 73.75 138 THR A CA 1
ATOM 1123 C C . THR A 1 138 ? -21.221 2.164 7.828 1.00 73.75 138 THR A C 1
ATOM 1125 O O . THR A 1 138 ? -21.127 1.741 8.971 1.00 73.75 138 THR A O 1
ATOM 1128 N N . ASP A 1 139 ? -22.404 2.506 7.311 1.00 81.62 139 ASP A N 1
ATOM 1129 C CA . ASP A 1 139 ? -23.650 2.287 8.052 1.00 81.62 139 ASP A CA 1
ATOM 1130 C C . ASP A 1 139 ? -24.001 0.794 8.175 1.00 81.62 139 ASP A C 1
ATOM 1132 O O . ASP A 1 139 ? -23.574 -0.037 7.372 1.00 81.62 139 ASP A O 1
ATOM 1136 N N . GLU A 1 140 ? -24.803 0.449 9.187 1.00 81.06 140 GLU A N 1
ATOM 1137 C CA . GLU A 1 140 ? -25.192 -0.939 9.478 1.00 81.06 140 GLU A CA 1
ATOM 1138 C C . GLU A 1 140 ? -25.882 -1.630 8.290 1.00 81.06 140 GLU A C 1
ATOM 1140 O O . GLU A 1 140 ? -25.738 -2.839 8.122 1.00 81.06 140 GLU A O 1
ATOM 1145 N N . ARG A 1 141 ? -26.581 -0.880 7.427 1.00 86.06 141 ARG A N 1
ATOM 1146 C CA . ARG A 1 141 ? -27.250 -1.436 6.241 1.00 86.06 141 ARG A CA 1
ATOM 1147 C C . ARG A 1 141 ? -26.247 -1.843 5.164 1.00 86.06 141 ARG A C 1
ATOM 1149 O O . ARG A 1 141 ? -26.483 -2.823 4.466 1.00 86.06 141 ARG A O 1
ATOM 1156 N N . THR A 1 142 ? -25.153 -1.098 5.033 1.00 83.06 142 THR A N 1
ATOM 1157 C CA . THR A 1 142 ? -24.123 -1.301 4.010 1.00 83.06 142 THR A CA 1
ATOM 1158 C C . THR A 1 142 ? -23.147 -2.399 4.409 1.00 83.06 142 THR A C 1
ATOM 1160 O O . THR A 1 142 ? -22.822 -3.256 3.591 1.00 83.06 142 THR A O 1
ATOM 1163 N N . ILE A 1 143 ? -22.679 -2.397 5.662 1.00 78.38 143 ILE A N 1
ATOM 1164 C CA . ILE A 1 143 ? -21.667 -3.364 6.114 1.00 78.38 143 ILE A CA 1
ATOM 1165 C C . ILE A 1 143 ? -22.268 -4.628 6.738 1.00 78.38 143 ILE A C 1
ATOM 1167 O O . ILE A 1 143 ? -21.583 -5.648 6.790 1.00 78.38 143 ILE A O 1
ATOM 1171 N N . GLY A 1 144 ? -23.528 -4.581 7.180 1.00 72.94 144 GLY A N 1
ATOM 1172 C CA . GLY A 1 144 ? -24.193 -5.663 7.904 1.00 72.94 144 GLY A CA 1
ATOM 1173 C C . GLY A 1 144 ? -23.848 -5.714 9.399 1.00 72.94 144 GLY A C 1
ATOM 1174 O O . GLY A 1 144 ? -22.965 -5.010 9.902 1.00 72.94 144 GLY A O 1
ATOM 1175 N N . SER A 1 145 ? -24.567 -6.568 10.127 1.00 70.56 145 SER A N 1
ATOM 1176 C CA . SER A 1 145 ? -24.334 -6.859 11.544 1.00 70.56 145 SER A CA 1
ATOM 1177 C C . SER A 1 145 ? -23.510 -8.142 11.696 1.00 70.56 145 SER A C 1
ATOM 1179 O O . SER A 1 145 ? -23.943 -9.191 11.216 1.00 70.56 145 SER A O 1
ATOM 1181 N N . TYR A 1 146 ? -22.367 -8.059 12.382 1.00 62.88 146 TYR A N 1
ATOM 1182 C CA . TYR A 1 146 ? -21.505 -9.195 12.740 1.00 62.88 146 TYR A CA 1
ATOM 1183 C C . TYR A 1 146 ? -21.471 -9.388 14.255 1.00 62.88 146 TYR A C 1
ATOM 1185 O O . TYR A 1 146 ? -21.584 -8.364 14.975 1.00 62.88 146 TYR A O 1
#

Organism: NCBI:txid222440

Secondary structure (DSSP, 8-state):
------TTTSEEEEEEEETTTTEEEEEEEEEEP-------SSS-STTTS--S--TT-TTSS--TTTTT---PPPP------TTSHHHHHHHHHHHT-GGGGSTTPPP----------TTTHHHHTTS-----------SHHHH---

Radius of gyration: 23.22 Å; Cα contacts (8 Å, |Δi|>4): 107; chains: 1; bounding box: 51×56×52 Å

Solvent-accessible surface area (backbone atoms only — not comparable to full-atom values): 10168 Å² total; per-residue (Å²): 138,84,90,84,85,44,60,80,73,38,52,43,72,41,57,42,67,41,79,89,79,71,42,79,44,80,43,75,49,94,50,67,28,77,73,85,84,86,85,80,87,78,87,66,59,66,76,81,64,52,86,64,65,49,97,87,43,66,77,62,49,54,39,91,88,60,70,48,68,78,88,70,84,80,79,85,89,75,84,85,68,70,83,44,74,68,41,38,52,52,50,51,50,61,75,68,34,76,43,63,81,44,96,80,32,81,87,82,86,80,90,77,88,83,80,74,58,80,87,51,40,62,80,37,62,76,52,70,85,77,83,62,96,74,88,72,80,77,47,62,86,71,70,51,90,130